Protein AF-A0A1D9LKQ9-F1 (afdb_monomer)

Organism: NCBI:txid1108595

Secondary structure (DSSP, 8-state):
-EEEES-TT---TT-EEEEEEE-TTS-EEEEEEE----SHHHHHHHHTT-S-S----------

Radius of gyration: 13.49 Å; Cα contacts (8 Å, |Δi|>4): 72; chains: 1; bounding box: 34×30×30 Å

Sequence (63 aa):
MFDLSGLEQGIQPRQAVTLTARSPDERTRQLPLLLRIDTPVEMEYYRHGGILPKCVAAAAGGQ

InterPro domains:
  IPR015928 Aconitase/3-isopropylmalate dehydratase, swivel [G3DSA:3.20.19.10] (1-58)

Structure (mmCIF, N/CA/C/O backbone):
data_AF-A0A1D9LKQ9-F1
#
_entry.id   AF-A0A1D9LKQ9-F1
#
loop_
_atom_site.group_PDB
_atom_site.id
_atom_site.type_symbol
_atom_site.label_atom_id
_atom_site.label_alt_id
_atom_site.label_comp_id
_atom_site.label_asym_id
_atom_site.label_entity_id
_atom_site.label_seq_id
_atom_site.pdbx_PDB_ins_code
_atom_site.Cartn_x
_atom_site.Cartn_y
_atom_site.Cartn_z
_atom_site.occupancy
_atom_site.B_iso_or_equiv
_atom_site.auth_seq_id
_atom_site.auth_comp_id
_atom_site.auth_asym_id
_atom_site.auth_atom_id
_atom_site.pdbx_PDB_model_num
ATOM 1 N N . MET A 1 1 ? -9.993 2.819 14.319 1.00 76.69 1 MET A N 1
ATOM 2 C CA . MET A 1 1 ? -8.986 1.818 13.900 1.00 76.69 1 MET A CA 1
ATOM 3 C C . MET A 1 1 ? -9.102 1.621 12.401 1.00 76.69 1 MET A C 1
ATOM 5 O O . MET A 1 1 ? -10.214 1.664 11.894 1.00 76.69 1 MET A O 1
ATOM 9 N N . PHE A 1 2 ? -7.984 1.450 11.706 1.00 82.56 2 PHE A N 1
ATOM 10 C CA . PHE A 1 2 ? -7.955 1.192 10.269 1.00 82.56 2 PHE A CA 1
ATOM 11 C 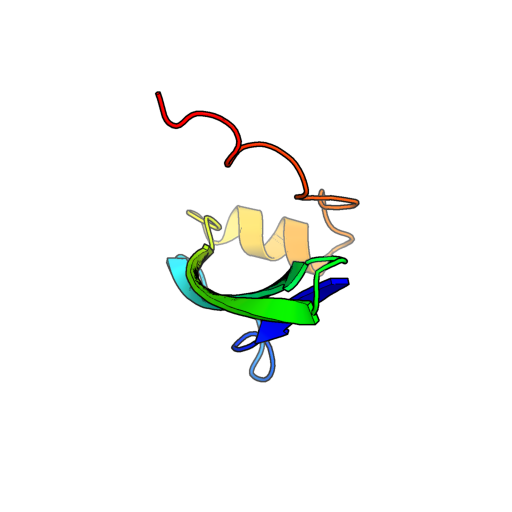C . PHE A 1 2 ? -7.120 -0.059 10.026 1.00 82.56 2 PHE A C 1
ATOM 13 O O . PHE A 1 2 ? -6.060 -0.194 10.631 1.00 82.56 2 PHE A O 1
ATOM 20 N N . ASP A 1 3 ? -7.617 -0.941 9.173 1.00 83.06 3 ASP A N 1
ATOM 21 C CA . ASP A 1 3 ? -6.975 -2.194 8.791 1.00 83.06 3 ASP A CA 1
ATOM 22 C C . ASP A 1 3 ? -7.035 -2.359 7.268 1.00 83.06 3 ASP A C 1
ATOM 24 O O . ASP A 1 3 ? -8.006 -1.930 6.641 1.00 83.06 3 ASP A O 1
ATOM 28 N N . LEU A 1 4 ? -5.986 -2.925 6.673 1.00 81.69 4 LEU A N 1
ATOM 29 C CA . LEU A 1 4 ? -5.884 -3.150 5.233 1.00 81.69 4 LEU A CA 1
ATOM 30 C C . LEU A 1 4 ? -5.671 -4.638 4.963 1.00 81.69 4 LEU A C 1
ATOM 32 O O . LEU A 1 4 ? -4.694 -5.220 5.426 1.00 81.69 4 LEU A O 1
ATOM 36 N N . SER A 1 5 ? -6.548 -5.223 4.152 1.00 85.88 5 SER A N 1
ATOM 37 C CA . SER A 1 5 ? -6.482 -6.628 3.738 1.00 85.88 5 SER A CA 1
ATOM 38 C C . SER A 1 5 ? -6.224 -6.743 2.229 1.00 85.88 5 SER A C 1
ATOM 40 O O . SER A 1 5 ? -6.555 -5.829 1.466 1.00 85.88 5 SER A O 1
ATOM 42 N N . GLY A 1 6 ? -5.644 -7.864 1.785 1.00 82.19 6 GLY A N 1
ATOM 43 C CA . GLY A 1 6 ? -5.275 -8.086 0.377 1.00 82.19 6 GLY A CA 1
ATOM 44 C C . GLY A 1 6 ? -3.812 -7.781 0.031 1.00 82.19 6 GLY A C 1
ATOM 45 O O . GLY A 1 6 ? -3.467 -7.719 -1.141 1.00 82.19 6 GLY A O 1
ATOM 46 N N . LEU A 1 7 ? -2.946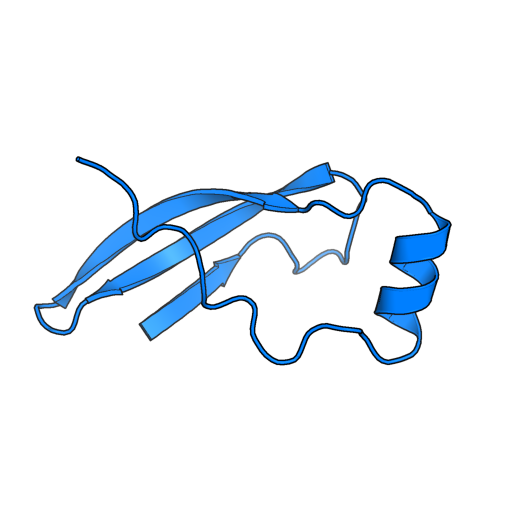 -7.605 1.035 1.00 81.19 7 LEU A N 1
ATOM 47 C CA . LEU A 1 7 ? -1.490 -7.432 0.868 1.00 81.19 7 LEU A CA 1
ATOM 48 C C . LEU A 1 7 ? -0.686 -8.694 1.244 1.00 81.19 7 LEU A C 1
ATOM 50 O O . LEU A 1 7 ? 0.541 -8.703 1.193 1.00 81.19 7 LEU A O 1
ATOM 54 N N . GLU A 1 8 ? -1.377 -9.764 1.633 1.00 80.38 8 GLU A N 1
ATOM 55 C CA . GLU A 1 8 ? -0.808 -10.970 2.253 1.00 80.38 8 GLU A CA 1
ATOM 56 C C . GLU A 1 8 ? 0.067 -11.788 1.296 1.00 80.38 8 GLU A C 1
ATOM 58 O O . GLU A 1 8 ? 0.961 -12.510 1.726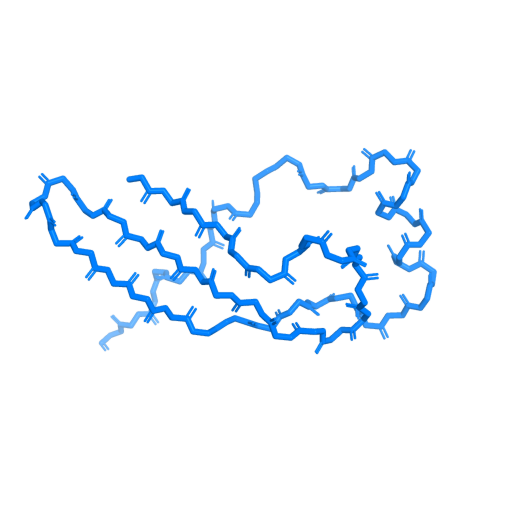 1.00 80.38 8 GLU A O 1
ATOM 63 N N . GLN A 1 9 ? -0.188 -11.679 -0.008 1.00 78.00 9 GLN A N 1
ATOM 64 C CA . GLN A 1 9 ? 0.544 -12.389 -1.062 1.00 78.00 9 GLN A CA 1
ATOM 65 C C . GLN A 1 9 ? 1.657 -11.527 -1.686 1.00 78.00 9 GLN A C 1
ATOM 67 O O . GLN A 1 9 ? 2.231 -11.885 -2.713 1.00 78.00 9 GLN A O 1
ATOM 72 N N . GLY A 1 10 ? 1.974 -10.388 -1.063 1.00 75.88 10 GLY A N 1
ATOM 73 C CA . GLY A 1 10 ? 2.916 -9.406 -1.581 1.00 75.88 10 GLY A CA 1
ATOM 74 C C . GLY A 1 10 ? 2.235 -8.281 -2.356 1.00 75.88 10 GLY A C 1
ATOM 75 O O . GLY A 1 10 ? 1.012 -8.211 -2.471 1.00 75.88 10 GLY A O 1
ATOM 76 N N . ILE A 1 11 ? 3.049 -7.349 -2.852 1.00 77.50 11 ILE A N 1
ATOM 77 C CA . ILE A 1 11 ? 2.560 -6.124 -3.480 1.00 77.50 11 ILE A CA 1
ATOM 78 C C . ILE A 1 11 ? 2.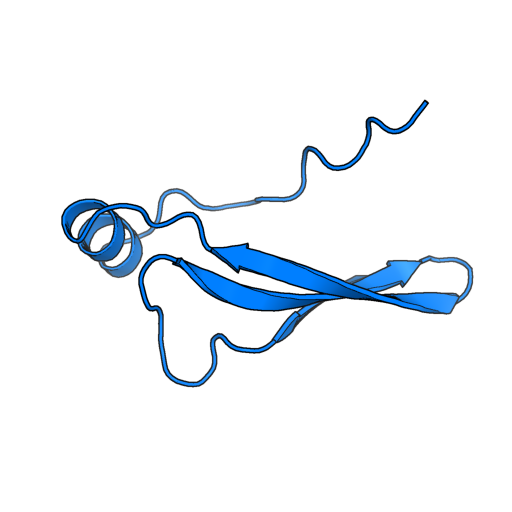651 -6.187 -4.994 1.00 77.50 11 ILE A C 1
ATOM 80 O O . ILE A 1 11 ? 3.725 -6.413 -5.549 1.00 77.50 11 ILE A O 1
ATOM 84 N N . GLN A 1 12 ? 1.520 -5.928 -5.647 1.00 79.00 12 GLN A N 1
ATOM 85 C CA . GLN A 1 12 ? 1.416 -5.826 -7.097 1.00 79.00 12 GLN A CA 1
ATOM 86 C C . GLN A 1 12 ? 0.983 -4.414 -7.526 1.00 79.00 12 GLN A C 1
ATOM 88 O O . GLN A 1 12 ? 0.214 -3.762 -6.809 1.00 79.00 12 GLN A O 1
ATOM 93 N N . PRO A 1 13 ? 1.447 -3.922 -8.690 1.00 78.38 13 PRO A N 1
ATOM 94 C CA . PRO A 1 13 ? 1.008 -2.644 -9.239 1.00 78.38 13 PRO A CA 1
ATOM 95 C C . PRO A 1 13 ? -0.503 -2.654 -9.468 1.00 78.38 13 PRO A C 1
ATOM 97 O O . PRO A 1 13 ?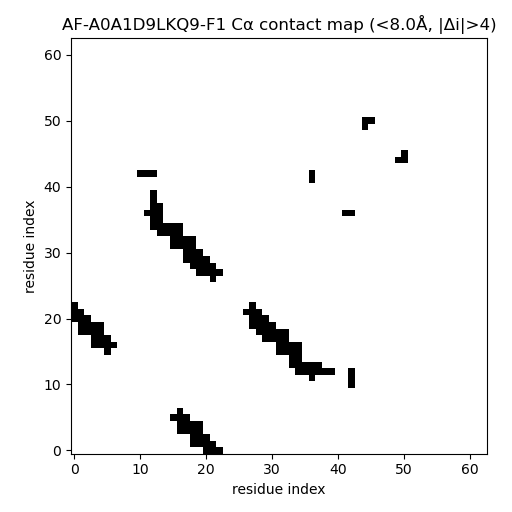 -1.042 -3.638 -9.973 1.00 78.38 13 PRO A O 1
ATOM 100 N N . ARG A 1 14 ? -1.186 -1.557 -9.121 1.00 78.19 14 ARG A N 1
ATOM 101 C CA . ARG A 1 14 ? -2.635 -1.380 -9.344 1.00 78.19 14 ARG A CA 1
ATOM 102 C C . ARG A 1 14 ? -3.523 -2.477 -8.736 1.00 78.19 14 ARG A C 1
ATOM 104 O O . ARG A 1 14 ? -4.642 -2.678 -9.200 1.00 78.19 14 ARG A O 1
ATOM 111 N N . GLN A 1 15 ? -3.062 -3.185 -7.705 1.00 81.25 15 GLN A N 1
ATOM 112 C CA . GLN A 1 15 ? -3.895 -4.192 -7.046 1.00 81.25 15 GLN A CA 1
ATOM 113 C C . GLN A 1 15 ? -5.027 -3.556 -6.235 1.00 81.25 15 GLN A C 1
ATOM 115 O O . GLN A 1 15 ? -4.875 -2.465 -5.676 1.00 81.25 15 GLN A O 1
ATOM 120 N N . ALA A 1 16 ? -6.151 -4.259 -6.142 1.00 84.44 16 ALA A N 1
ATOM 121 C CA . ALA A 1 16 ? -7.242 -3.880 -5.259 1.00 84.44 16 ALA A CA 1
ATOM 122 C C . ALA A 1 16 ? -6.962 -4.378 -3.836 1.00 84.44 16 ALA A C 1
ATOM 124 O O . ALA A 1 16 ? -6.608 -5.537 -3.636 1.00 84.44 16 ALA A O 1
ATOM 125 N N . VAL A 1 17 ? -7.152 -3.509 -2.849 1.00 86.50 17 VAL A N 1
ATOM 126 C CA . VAL A 1 17 ? -7.050 -3.832 -1.420 1.00 86.50 17 VAL A CA 1
ATOM 127 C C . VAL A 1 17 ? -8.332 -3.413 -0.717 1.00 86.50 17 VAL A C 1
ATOM 129 O O . VAL A 1 17 ? -9.070 -2.566 -1.215 1.00 86.50 17 VAL A O 1
ATOM 132 N N . THR A 1 18 ? -8.618 -3.990 0.443 1.00 87.75 18 THR A N 1
ATOM 133 C CA . THR A 1 18 ? -9.813 -3.629 1.218 1.00 87.75 18 THR A CA 1
ATOM 134 C C . THR A 1 18 ? -9.409 -2.872 2.470 1.00 87.75 18 THR A C 1
ATOM 136 O O . THR A 1 18 ? -8.616 -3.371 3.261 1.00 87.75 18 THR A O 1
ATOM 139 N N . LEU A 1 19 ? -9.974 -1.681 2.664 1.00 87.12 19 LEU A N 1
ATOM 140 C CA . LEU A 1 19 ? -9.870 -0.926 3.906 1.00 87.12 19 LEU A CA 1
ATOM 141 C C . LEU A 1 19 ? -11.032 -1.284 4.821 1.00 87.12 19 LEU A C 1
ATOM 143 O O . LEU A 1 19 ? -12.186 -1.042 4.475 1.00 87.12 19 LEU A O 1
ATOM 147 N N . THR A 1 20 ? -10.716 -1.755 6.020 1.00 87.12 20 THR A N 1
ATOM 148 C CA . THR A 1 20 ? -11.661 -1.882 7.125 1.00 87.12 20 THR A CA 1
ATOM 149 C C . THR A 1 20 ? -11.454 -0.714 8.088 1.00 87.12 20 THR A C 1
ATOM 151 O O . THR A 1 20 ? -10.460 -0.635 8.808 1.00 87.12 20 THR A O 1
ATOM 154 N N . ALA A 1 21 ? -12.399 0.224 8.106 1.00 85.31 21 ALA A N 1
ATOM 155 C CA . ALA A 1 21 ?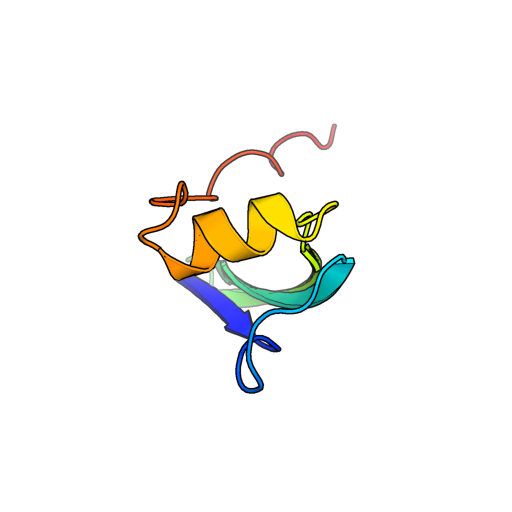 -12.395 1.383 8.991 1.00 85.31 21 ALA A CA 1
ATOM 156 C C . ALA A 1 21 ? -13.392 1.181 10.137 1.00 85.31 21 ALA A C 1
ATOM 158 O O . ALA A 1 21 ? -14.592 1.038 9.906 1.00 85.31 21 ALA A O 1
ATOM 159 N N . ARG A 1 22 ? -12.901 1.208 11.377 1.00 86.88 22 ARG A N 1
ATOM 160 C CA . ARG A 1 22 ? -13.710 1.196 12.600 1.00 86.88 22 ARG A CA 1
ATOM 161 C C . ARG A 1 22 ? -13.711 2.574 13.253 1.00 86.88 22 ARG A C 1
ATOM 163 O O . ARG A 1 22 ? -12.660 3.068 13.679 1.00 86.88 22 ARG A O 1
ATOM 170 N N . SER A 1 23 ? -14.892 3.168 13.342 1.00 83.00 23 SER A N 1
ATOM 171 C CA . SER A 1 23 ? -15.153 4.426 14.037 1.00 83.00 23 SER A CA 1
ATOM 172 C C . SER A 1 23 ? -15.198 4.229 15.560 1.00 83.00 23 SER A C 1
ATOM 174 O O . SER A 1 23 ? -15.427 3.112 16.020 1.00 83.00 23 SER A O 1
ATOM 176 N N . PRO A 1 24 ? -15.001 5.298 16.355 1.00 83.19 24 PRO A N 1
ATOM 177 C CA . PRO A 1 24 ? -15.184 5.246 17.809 1.00 83.19 24 PRO A CA 1
ATOM 178 C C . PRO A 1 24 ? -16.635 4.943 18.225 1.00 83.19 24 PRO A C 1
ATOM 180 O O . PRO A 1 24 ? -16.842 4.403 19.300 1.00 83.19 24 PRO A O 1
ATOM 183 N N . ASP A 1 25 ? -17.613 5.198 17.349 1.00 82.94 25 ASP A N 1
ATOM 184 C CA . ASP A 1 25 ? -19.029 4.793 17.476 1.00 82.94 25 ASP A CA 1
ATOM 185 C C . ASP A 1 25 ? -19.260 3.290 17.178 1.00 82.94 25 ASP A C 1
ATOM 187 O O . ASP A 1 25 ? -20.333 2.886 16.752 1.00 82.94 25 ASP A O 1
ATOM 191 N N . GLU A 1 26 ? -18.213 2.461 17.255 1.00 75.69 26 GLU A N 1
ATOM 192 C CA . GLU A 1 26 ? -18.192 1.019 16.928 1.00 75.69 26 GLU A CA 1
ATOM 193 C C . GLU A 1 26 ? -18.610 0.624 15.496 1.00 75.69 26 GLU A C 1
ATOM 195 O O . GLU A 1 26 ? -18.488 -0.538 15.095 1.00 75.69 26 GLU A O 1
ATOM 200 N N . ARG A 1 27 ? -19.012 1.580 14.655 1.00 83.50 27 ARG A N 1
ATOM 201 C CA . ARG A 1 27 ? -19.342 1.321 13.250 1.00 83.50 27 ARG A CA 1
ATOM 202 C C . ARG A 1 27 ? -18.115 0.870 12.473 1.00 83.50 27 ARG A C 1
ATOM 204 O O . ARG A 1 27 ? -17.091 1.552 12.453 1.00 83.50 27 ARG A O 1
ATOM 211 N N . THR A 1 28 ? -18.254 -0.257 11.782 1.00 86.56 28 THR A N 1
ATOM 212 C CA . THR A 1 28 ? -17.236 -0.798 10.878 1.00 86.56 28 THR A CA 1
ATOM 213 C C . THR A 1 28 ? -17.689 -0.629 9.430 1.00 86.56 28 THR A C 1
ATOM 215 O O . THR A 1 28 ? -18.834 -0.926 9.094 1.00 86.56 28 THR A O 1
ATOM 218 N N . ARG A 1 29 ? -16.801 -0.127 8.570 1.00 86.69 29 ARG A N 1
ATOM 219 C CA . ARG A 1 29 ? -17.029 0.040 7.131 1.00 86.69 29 ARG A CA 1
ATOM 220 C C . ARG A 1 29 ? -15.906 -0.623 6.353 1.00 86.69 29 ARG A C 1
ATOM 222 O O . ARG A 1 29 ? -14.743 -0.435 6.698 1.00 86.69 29 ARG A O 1
ATOM 229 N N . GLN A 1 30 ? -16.266 -1.351 5.302 1.00 89.25 30 GLN A N 1
ATOM 230 C CA . GLN A 1 30 ? -15.320 -1.952 4.368 1.00 89.25 30 GLN A CA 1
ATOM 231 C C . GLN A 1 30 ? -15.434 -1.262 3.015 1.00 89.25 30 GLN A C 1
ATOM 233 O O . GLN A 1 30 ? -16.537 -1.085 2.500 1.00 89.25 30 GLN A O 1
ATOM 238 N N . LEU A 1 31 ? -14.302 -0.822 2.474 1.00 85.94 31 LEU A N 1
ATOM 239 C CA . LEU A 1 31 ? -14.240 -0.050 1.237 1.00 85.94 31 LEU A CA 1
ATOM 240 C C . LEU A 1 31 ? -13.099 -0.589 0.361 1.00 85.94 31 LEU A C 1
ATOM 242 O O . LEU A 1 31 ? -11.985 -0.739 0.871 1.00 85.94 31 LEU A O 1
ATOM 246 N N . PRO A 1 32 ? -13.335 -0.870 -0.934 1.00 86.06 32 PRO A N 1
ATOM 247 C CA . PRO A 1 32 ? -12.264 -1.236 -1.849 1.00 86.06 32 PRO A CA 1
ATOM 248 C C . PRO A 1 32 ? -11.404 -0.007 -2.173 1.00 86.06 32 PRO A C 1
ATOM 250 O O . PRO A 1 32 ? -11.920 1.079 -2.433 1.00 86.06 32 PRO A O 1
ATOM 253 N N . LEU A 1 33 ? -10.089 -0.189 -2.182 1.00 84.50 33 LEU A N 1
ATOM 254 C CA . LEU A 1 33 ? -9.091 0.803 -2.566 1.00 84.50 33 LEU A CA 1
ATOM 255 C C . LEU A 1 33 ? -8.205 0.243 -3.681 1.00 84.50 33 LEU A C 1
ATOM 257 O O . LEU A 1 3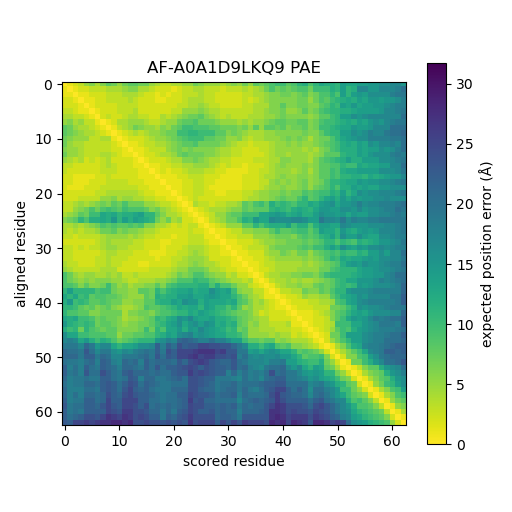3 ? -8.000 -0.964 -3.782 1.00 84.50 33 LEU A O 1
ATOM 261 N N . LEU A 1 34 ? -7.641 1.133 -4.494 1.00 84.25 34 LEU A N 1
ATOM 262 C CA . LEU A 1 34 ? -6.677 0.786 -5.536 1.00 84.25 34 LEU A CA 1
ATOM 263 C C . LEU A 1 34 ? -5.268 1.194 -5.099 1.00 84.25 34 LEU A C 1
ATOM 265 O O . LEU A 1 34 ? -5.027 2.363 -4.790 1.00 84.25 34 LEU A O 1
ATOM 269 N N . LEU A 1 35 ? -4.324 0.255 -5.112 1.00 82.25 35 LEU A N 1
ATOM 270 C CA . LEU A 1 35 ? -2.927 0.538 -4.810 1.00 82.25 35 LEU A CA 1
ATOM 271 C C . LEU A 1 35 ? -2.264 1.262 -5.988 1.00 82.25 35 LEU A C 1
ATOM 273 O O . LEU A 1 35 ? -1.999 0.667 -7.030 1.00 82.25 35 LEU A O 1
ATOM 277 N N . ARG A 1 36 ? -1.954 2.547 -5.819 1.00 81.19 36 ARG A N 1
ATOM 278 C CA . ARG A 1 36 ? -1.358 3.396 -6.864 1.00 81.19 36 ARG A CA 1
ATOM 279 C C . ARG A 1 36 ? 0.161 3.258 -6.994 1.00 81.19 36 ARG A C 1
ATOM 281 O O . ARG A 1 36 ? 0.873 4.249 -7.045 1.00 81.19 36 ARG A O 1
ATOM 288 N N . ILE A 1 37 ? 0.646 2.024 -7.062 1.00 76.44 37 ILE A N 1
ATOM 289 C CA . ILE A 1 37 ? 1.978 1.751 -7.608 1.00 76.44 37 ILE A CA 1
ATOM 290 C C . ILE A 1 37 ? 1.767 1.610 -9.111 1.00 76.44 37 ILE A C 1
ATOM 292 O O . ILE A 1 37 ? 1.186 0.620 -9.559 1.00 76.44 37 ILE A O 1
ATOM 296 N N . ASP A 1 38 ? 2.122 2.649 -9.864 1.00 73.62 38 ASP A N 1
ATOM 297 C CA . ASP A 1 38 ? 1.816 2.754 -11.294 1.00 73.62 38 ASP A CA 1
ATOM 298 C C . ASP A 1 38 ? 2.942 2.181 -12.167 1.00 73.62 38 ASP A C 1
ATOM 300 O O . ASP A 1 38 ? 2.695 1.740 -13.290 1.00 73.62 38 ASP A O 1
ATOM 304 N N . THR A 1 39 ? 4.167 2.126 -11.640 1.00 70.25 39 THR A N 1
ATOM 305 C CA . THR A 1 39 ? 5.355 1.664 -12.361 1.00 70.25 39 THR A CA 1
ATOM 306 C C . THR A 1 39 ? 6.168 0.624 -11.571 1.00 70.25 39 THR A C 1
ATOM 308 O O . THR A 1 39 ? 6.161 0.615 -10.338 1.00 70.25 39 THR A O 1
ATOM 311 N N . PRO A 1 40 ? 6.910 -0.271 -12.254 1.00 68.06 40 PRO A N 1
ATOM 312 C CA . PRO A 1 40 ? 7.771 -1.255 -11.591 1.00 68.06 40 PRO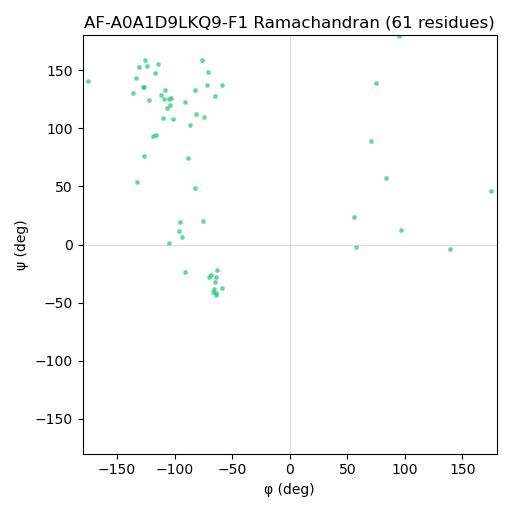 A CA 1
ATOM 313 C C . PRO A 1 40 ? 8.913 -0.608 -10.792 1.00 68.06 40 PRO A C 1
ATOM 315 O O . PRO A 1 40 ? 9.326 -1.152 -9.773 1.00 68.06 40 PRO A O 1
ATOM 318 N N . VAL A 1 41 ? 9.373 0.582 -11.190 1.00 72.06 41 VAL A N 1
ATOM 319 C CA . VAL A 1 41 ? 10.386 1.334 -10.438 1.00 72.06 41 VAL A CA 1
ATOM 320 C C . VAL A 1 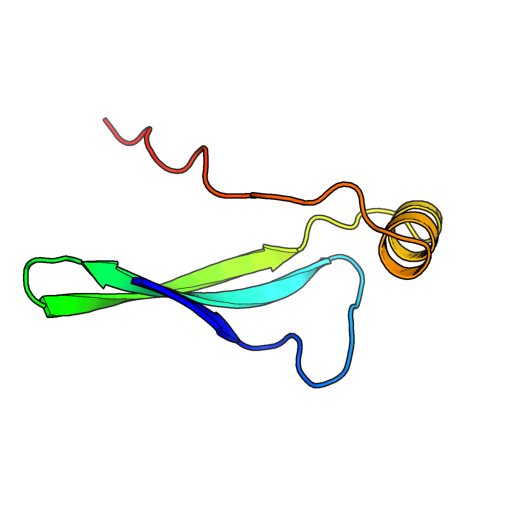41 ? 9.858 1.782 -9.066 1.00 72.06 41 VAL A C 1
ATOM 322 O O . VAL A 1 41 ? 10.564 1.661 -8.070 1.00 72.06 41 VAL A O 1
ATOM 325 N N . GLU A 1 42 ? 8.589 2.197 -8.963 1.00 69.88 42 GLU A N 1
ATOM 326 C CA . GLU A 1 42 ? 7.943 2.521 -7.678 1.00 69.88 42 GLU A CA 1
ATOM 327 C C . GLU A 1 42 ? 7.798 1.295 -6.763 1.00 69.88 42 GLU A C 1
ATOM 329 O O . GLU A 1 42 ? 7.896 1.422 -5.541 1.00 69.88 42 GLU A O 1
ATOM 334 N N . MET A 1 43 ? 7.610 0.098 -7.332 1.00 71.31 43 MET A N 1
ATOM 335 C CA . MET A 1 43 ? 7.624 -1.150 -6.560 1.00 71.31 43 MET A CA 1
ATOM 336 C C . MET A 1 43 ? 9.005 -1.392 -5.940 1.00 71.31 43 MET A C 1
ATOM 338 O O . MET A 1 43 ? 9.094 -1.794 -4.780 1.00 71.31 43 MET A O 1
ATOM 342 N N . GLU A 1 44 ? 10.077 -1.136 -6.687 1.00 67.69 44 GLU A N 1
ATOM 343 C CA . GLU A 1 44 ? 11.447 -1.277 -6.190 1.00 67.69 44 GLU A CA 1
ATOM 344 C C . GLU A 1 44 ? 11.711 -0.285 -5.044 1.00 67.69 44 GLU A C 1
ATOM 346 O O . GLU A 1 44 ? 12.162 -0.682 -3.969 1.00 67.69 44 GLU A O 1
ATOM 351 N N . TYR A 1 45 ? 11.273 0.972 -5.185 1.00 66.44 45 TYR A N 1
ATOM 352 C CA . TYR A 1 45 ? 11.290 1.954 -4.090 1.00 66.44 45 TYR A CA 1
ATOM 353 C C . TYR A 1 45 ? 10.487 1.506 -2.856 1.00 66.44 45 TYR A C 1
ATOM 355 O O . TYR A 1 45 ? 10.915 1.736 -1.721 1.00 66.44 45 TYR A O 1
ATOM 363 N N . TYR A 1 46 ? 9.346 0.835 -3.044 1.00 67.31 46 TYR A N 1
ATOM 364 C CA . TYR A 1 46 ? 8.571 0.273 -1.936 1.00 67.31 46 TYR A CA 1
ATOM 365 C C . TYR A 1 46 ? 9.325 -0.866 -1.226 1.00 67.31 46 TYR A C 1
ATOM 367 O O . TYR A 1 46 ? 9.334 -0.927 0.003 1.00 67.31 46 TYR A O 1
ATOM 375 N N . ARG A 1 47 ? 9.999 -1.746 -1.979 1.00 66.75 47 ARG A N 1
ATOM 376 C CA . ARG A 1 47 ? 10.756 -2.891 -1.437 1.00 66.75 47 ARG A CA 1
ATOM 377 C C . ARG A 1 47 ? 12.022 -2.487 -0.675 1.00 66.75 47 ARG A C 1
ATOM 379 O O . ARG A 1 47 ? 12.420 -3.210 0.232 1.00 66.75 47 ARG A O 1
ATOM 386 N N . HIS A 1 48 ? 12.632 -1.350 -1.013 1.00 61.91 48 HIS A N 1
ATOM 387 C CA . HIS A 1 48 ? 13.924 -0.914 -0.465 1.00 61.91 48 HIS A CA 1
ATOM 388 C C . HIS A 1 48 ? 13.861 0.018 0.761 1.00 61.91 48 HIS A C 1
ATOM 390 O O . HIS A 1 48 ? 14.906 0.476 1.216 1.00 61.91 48 HIS A O 1
ATOM 396 N N . GLY A 1 49 ? 12.685 0.286 1.339 1.00 55.19 49 GLY A N 1
ATOM 397 C CA . GLY A 1 49 ? 12.585 1.078 2.579 1.00 55.19 49 GLY A CA 1
ATOM 398 C C . GLY A 1 49 ? 11.437 2.082 2.632 1.00 55.19 49 GLY A C 1
ATOM 399 O O . GLY A 1 49 ? 11.212 2.665 3.686 1.00 55.19 49 GLY A O 1
ATOM 400 N N . GLY A 1 50 ? 10.680 2.222 1.538 1.00 50.09 50 GLY A N 1
ATOM 401 C CA . GLY A 1 50 ? 9.351 2.830 1.519 1.00 50.09 50 GLY A CA 1
ATOM 402 C C . GLY A 1 50 ? 9.311 4.358 1.644 1.00 50.09 50 GLY A C 1
ATOM 403 O O . GLY A 1 50 ? 9.972 4.968 2.475 1.00 50.09 50 GLY A O 1
ATOM 404 N N . ILE A 1 51 ? 8.430 4.990 0.864 1.00 47.28 51 ILE A N 1
ATOM 405 C CA . ILE A 1 51 ? 8.023 6.394 1.057 1.00 47.28 51 ILE A CA 1
ATOM 406 C C . ILE A 1 51 ? 6.723 6.521 1.873 1.00 47.28 51 ILE A C 1
ATOM 408 O O . ILE A 1 51 ? 6.054 7.548 1.839 1.00 47.28 51 ILE A O 1
ATOM 412 N N . LEU A 1 52 ? 6.330 5.484 2.621 1.00 39.59 52 LEU A N 1
ATOM 413 C CA . LEU A 1 52 ? 5.047 5.475 3.330 1.00 39.59 52 LEU A CA 1
ATOM 414 C C . LEU A 1 52 ? 5.158 5.175 4.830 1.00 39.59 52 LEU A C 1
ATOM 416 O O . LEU A 1 52 ? 4.702 4.129 5.288 1.00 39.59 52 LEU A O 1
ATOM 420 N N . PRO A 1 53 ? 5.601 6.139 5.653 1.00 41.69 53 PRO A N 1
ATOM 421 C CA . PRO A 1 53 ? 4.947 6.377 6.924 1.00 41.69 53 PRO A CA 1
ATOM 422 C C . PRO A 1 53 ? 3.701 7.250 6.671 1.00 41.69 53 PRO A C 1
ATOM 424 O O . PRO A 1 53 ? 3.813 8.423 6.336 1.00 41.69 53 PRO A O 1
ATOM 427 N N . LYS A 1 54 ? 2.505 6.680 6.873 1.00 39.44 54 LYS A N 1
ATOM 428 C CA . LYS A 1 54 ? 1.172 7.330 6.827 1.00 39.44 54 LYS A CA 1
ATOM 429 C C . LYS A 1 54 ? 0.631 7.769 5.451 1.00 39.44 54 LYS A C 1
ATOM 431 O O . LYS A 1 54 ? 0.592 8.953 5.138 1.00 39.44 54 LYS A O 1
ATOM 436 N N . CYS A 1 55 ? -0.071 6.868 4.766 1.00 40.62 55 CYS A N 1
ATOM 437 C CA . CYS A 1 55 ? -1.303 7.272 4.072 1.00 40.62 55 CYS A CA 1
ATOM 438 C C . CYS A 1 55 ? -2.497 7.140 5.031 1.00 40.62 55 CYS A C 1
ATOM 440 O O . CYS A 1 55 ? -3.304 6.224 4.933 1.00 40.62 55 CYS A O 1
ATOM 442 N N . VAL A 1 56 ? -2.604 8.076 5.976 1.00 49.38 56 VAL A N 1
ATOM 443 C CA . VAL A 1 56 ? -3.905 8.588 6.428 1.00 49.38 56 VAL A CA 1
ATOM 444 C C . VAL A 1 56 ? -3.885 10.070 6.098 1.00 49.38 56 VAL A C 1
ATOM 446 O O . VAL A 1 56 ? -3.338 10.870 6.847 1.00 49.38 56 VAL A O 1
ATOM 449 N N . ALA A 1 57 ? -4.409 10.409 4.927 1.00 47.91 57 ALA A N 1
ATOM 450 C CA . ALA A 1 57 ? -4.981 11.709 4.602 1.00 47.91 57 ALA A CA 1
ATOM 451 C C . ALA A 1 57 ? -5.585 11.635 3.194 1.00 47.91 57 ALA A C 1
ATOM 453 O O . ALA A 1 57 ? -4.995 11.040 2.300 1.00 47.91 57 ALA A O 1
ATOM 454 N N . ALA A 1 58 ? -6.737 12.287 3.031 1.00 39.28 58 ALA A N 1
ATOM 455 C CA . ALA A 1 58 ? -7.499 12.473 1.794 1.00 39.28 58 ALA A CA 1
ATOM 456 C C . ALA A 1 58 ? -8.459 11.341 1.364 1.00 39.28 58 ALA A C 1
ATOM 458 O O . ALA A 1 58 ? -8.458 10.883 0.229 1.00 39.28 58 ALA A O 1
ATOM 459 N N . ALA A 1 59 ? -9.393 11.002 2.252 1.00 41.91 59 ALA A N 1
ATOM 460 C CA . ALA A 1 59 ? -10.805 10.911 1.861 1.00 41.91 59 ALA A CA 1
ATOM 461 C C . ALA A 1 59 ? -11.662 11.654 2.904 1.00 41.91 59 ALA A C 1
ATOM 463 O O . ALA A 1 59 ? -12.562 11.101 3.523 1.00 41.91 59 ALA A O 1
ATOM 464 N N . ALA A 1 60 ? -11.312 12.918 3.150 1.00 43.19 60 ALA A N 1
ATOM 465 C CA . ALA A 1 60 ? -12.194 13.901 3.767 1.00 43.19 60 ALA A CA 1
ATOM 466 C C . ALA A 1 60 ? -12.405 14.984 2.709 1.00 43.19 60 ALA A C 1
ATOM 468 O O . ALA A 1 60 ? -11.549 15.839 2.501 1.00 43.19 60 ALA A O 1
ATOM 469 N N . GLY A 1 61 ? -13.488 14.846 1.954 1.00 40.16 61 GLY A N 1
ATOM 470 C CA . GLY A 1 61 ? -13.802 15.704 0.819 1.00 40.16 61 GLY A CA 1
ATOM 471 C C . GLY A 1 61 ? -15.039 15.212 0.080 1.00 40.16 61 GLY A C 1
ATOM 472 O O . GLY A 1 61 ? -15.003 15.075 -1.135 1.00 40.16 61 GLY A O 1
ATOM 473 N N . GLY A 1 62 ? -16.095 14.870 0.818 1.00 36.97 62 GLY A N 1
ATOM 474 C CA . GLY A 1 62 ? -17.442 14.762 0.268 1.00 36.97 62 GLY A CA 1
ATOM 475 C C . GLY A 1 62 ? -18.253 15.913 0.845 1.00 36.97 62 GLY A C 1
ATOM 476 O O . GLY A 1 62 ? -18.475 15.931 2.056 1.00 36.97 62 GLY A O 1
ATOM 477 N N . GLN A 1 63 ? -18.580 16.887 -0.007 1.00 34.94 63 GLN A N 1
ATOM 478 C CA . GLN A 1 63 ? -19.766 17.726 0.175 1.00 34.94 63 GLN A CA 1
ATOM 479 C C . GLN A 1 63 ? -21.011 16.837 0.160 1.00 34.94 63 GLN A C 1
ATOM 481 O O . GLN A 1 63 ? -20.973 15.807 -0.555 1.00 34.94 63 GLN A O 1
#

Foldseek 3Di:
DKDKADCVVHDDAQDKIWIWDADPVRDTDIDIDTDHPHDVVVVVCCVPPDPDPDPPDPPPDDD

Solvent-accessible surface area (backbone atoms only — not comparable to full-atom values): 4170 Å² total; per-residue (Å²): 90,77,47,78,46,73,58,87,89,52,90,60,69,60,36,69,31,38,37,40,40,36,47,95,85,72,48,72,48,78,46,84,44,71,39,85,37,88,47,74,67,54,48,51,49,50,74,75,72,47,94,66,88,73,91,80,80,83,90,82,82,79,131

Nearest PDB structures (foldseek):
  3c0b-assembly2_C  TM=5.200E-01  e=2.534E+00  Methanococcus maripaludis S2
  3cet-assembly1_B  TM=4.966E-01  e=2.378E+00  Methanococcus maripaludis S2
  3gyx-assembly6_L  TM=4.339E-01  e=2.093E+00  Megalodesulfovibrio gigas
  2fja-assembly1_B  TM=5.340E-01  e=3.961E+00  Archaeoglobus fulgidus
  3ck5-assembly1_A  TM=3.696E-01  e=3.961E+00  Streptomyces coelicolor A3(2)

Mean predicted aligned error: 10.07 Å

pLDDT: mean 70.81, std 16.78, range [34.94, 89.25]